Protein AF-A0A968WK66-F1 (afdb_monomer_lite)

Foldseek 3Di:
DDDDPPDPDPPDPPPPPPPWKKWKKKKFAPPQFQFKFFCLPVNRPDTPGRHRIFIWIDTPQFTDGPSDDPGDRPVVVLVRMATVVRHMDMDRPDID

pLDDT: mean 85.85, std 16.22, range [41.06, 98.19]

Sequence (96 aa):
MGENPGKPLPETVLFPNKSITGTLLKITPAYGGLFMVSERWKAGSEAITQNGLHYAIEARGRVFDNLSTFGLPRNKWIKDFDCPGSNFRIEEVEQF

Structure (mmCIF, N/CA/C/O backbone):
data_AF-A0A968WK66-F1
#
_entry.id   AF-A0A968WK66-F1
#
loop_
_atom_site.group_PDB
_atom_site.id
_atom_site.type_symbol
_atom_site.label_atom_id
_atom_site.label_alt_id
_atom_site.label_comp_id
_atom_site.label_asym_id
_atom_site.label_entity_id
_atom_site.label_seq_id
_atom_site.pdbx_PDB_ins_code
_atom_site.Cartn_x
_atom_site.Cartn_y
_atom_site.Cartn_z
_atom_site.occupancy
_atom_site.B_iso_or_equiv
_atom_site.auth_seq_id
_atom_site.auth_comp_id
_atom_site.auth_asym_id
_atom_site.auth_atom_id
_atom_site.pdbx_PDB_model_num
ATOM 1 N N . MET A 1 1 ? -49.175 35.855 15.204 1.00 41.06 1 MET A N 1
ATOM 2 C CA . MET A 1 1 ? -47.762 35.452 15.348 1.00 41.06 1 MET A CA 1
ATOM 3 C C . MET A 1 1 ? -47.738 34.290 16.318 1.00 41.06 1 MET A C 1
ATOM 5 O O . MET A 1 1 ? -48.015 34.508 17.485 1.00 41.06 1 MET A O 1
ATOM 9 N N . GLY A 1 2 ? -47.569 33.064 15.825 1.00 45.78 2 GLY A N 1
ATOM 10 C CA . GLY A 1 2 ? -47.385 31.890 16.677 1.00 45.78 2 GLY A CA 1
ATOM 11 C C . GLY A 1 2 ? -45.905 31.547 16.686 1.00 45.78 2 GLY A C 1
ATOM 12 O O . GLY A 1 2 ? -45.336 31.329 15.617 1.00 45.78 2 GLY A O 1
ATOM 13 N N . GLU A 1 3 ? -45.280 31.567 17.857 1.00 48.72 3 GLU A N 1
ATOM 14 C CA . GLU A 1 3 ? -43.932 31.039 18.026 1.00 48.72 3 GLU A CA 1
ATOM 15 C C . GLU A 1 3 ? -43.977 29.530 17.783 1.00 48.72 3 GLU A C 1
ATOM 17 O O . GLU A 1 3 ? -44.786 28.808 18.364 1.00 48.72 3 GLU A O 1
ATOM 22 N N . ASN A 1 4 ? -43.139 2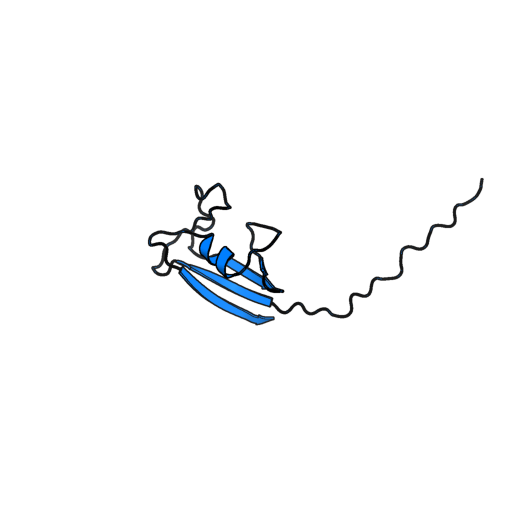9.065 16.864 1.00 57.44 4 ASN A N 1
ATOM 23 C CA . ASN A 1 4 ? -42.940 27.650 16.605 1.00 57.44 4 ASN A CA 1
ATOM 24 C C . ASN A 1 4 ? -41.998 27.152 17.715 1.00 57.44 4 ASN A C 1
ATOM 26 O O . ASN A 1 4 ? -40.845 27.595 17.727 1.00 57.44 4 ASN A O 1
ATOM 30 N N . PRO A 1 5 ? -42.436 26.316 18.676 1.00 56.75 5 PRO A N 1
ATOM 31 C CA . PRO A 1 5 ? -41.538 25.837 19.715 1.00 56.75 5 PRO A CA 1
ATOM 32 C C . PRO A 1 5 ? -40.479 24.984 19.023 1.00 56.75 5 PRO A C 1
ATOM 34 O O . PRO A 1 5 ? -40.794 23.958 18.417 1.00 56.75 5 PRO A O 1
ATOM 37 N N . GLY A 1 6 ? -39.237 25.474 19.029 1.00 57.22 6 GLY A N 1
ATOM 38 C CA . GLY A 1 6 ? -38.108 24.829 18.375 1.00 57.22 6 GLY A CA 1
ATOM 39 C C . GLY A 1 6 ? -38.094 23.348 18.722 1.00 57.22 6 GLY A C 1
ATOM 40 O O . GLY A 1 6 ? -37.987 22.979 19.891 1.00 57.22 6 GLY A O 1
ATOM 41 N N . LYS A 1 7 ? -38.263 22.505 17.700 1.00 60.84 7 LYS A N 1
ATOM 42 C CA . LYS A 1 7 ? -38.154 21.054 17.825 1.00 60.84 7 LYS A CA 1
ATOM 43 C C . LYS A 1 7 ? -36.838 20.764 18.557 1.00 60.84 7 LYS A C 1
ATOM 45 O O . LYS A 1 7 ? -35.805 21.236 18.073 1.00 60.84 7 LYS A O 1
ATOM 50 N N . PRO A 1 8 ? -36.847 20.058 19.701 1.00 58.00 8 PRO A N 1
ATOM 51 C CA . PRO A 1 8 ? -35.612 19.781 20.411 1.00 58.00 8 PRO A CA 1
ATOM 52 C C . PRO A 1 8 ? -34.666 19.060 19.453 1.00 58.00 8 PRO A C 1
ATOM 54 O O . PRO A 1 8 ? -35.067 18.136 18.735 1.00 58.00 8 PRO A O 1
ATOM 57 N N . LEU A 1 9 ? -33.426 19.548 19.387 1.00 57.47 9 LEU A N 1
ATOM 58 C CA . LEU A 1 9 ? -32.352 18.842 18.702 1.00 57.47 9 LEU A CA 1
ATOM 59 C C . LEU A 1 9 ? -32.297 17.434 19.306 1.00 57.47 9 LEU A C 1
ATOM 61 O O . LEU A 1 9 ? -32.400 17.324 20.531 1.00 57.47 9 LEU A O 1
ATOM 65 N N . PRO A 1 10 ? -32.215 16.372 18.485 1.00 58.19 10 PRO A N 1
ATOM 66 C CA . PRO A 1 10 ? -32.236 15.018 19.008 1.00 58.19 10 PRO A CA 1
ATOM 67 C C . PRO A 1 10 ? -31.141 14.880 20.063 1.00 58.19 10 PRO A C 1
ATOM 69 O O . PRO A 1 10 ? -29.993 15.267 19.832 1.00 58.19 10 PRO A O 1
ATOM 72 N N . GLU A 1 11 ? -31.564 14.392 21.228 1.00 57.44 11 GLU A N 1
ATOM 73 C CA . GLU A 1 11 ? -30.735 14.116 22.391 1.00 57.44 11 GLU A CA 1
ATOM 74 C C . GLU A 1 11 ? -29.441 13.433 21.953 1.00 57.44 11 GLU A C 1
ATOM 76 O O . GLU A 1 11 ? -29.458 12.566 21.076 1.00 57.44 11 GLU A O 1
ATOM 81 N N . THR A 1 12 ? -28.327 13.874 22.537 1.00 50.09 12 THR A N 1
ATOM 82 C CA . THR A 1 12 ? -26.975 13.343 22.364 1.00 50.09 12 THR A CA 1
ATOM 83 C C . THR A 1 12 ? -26.983 11.893 21.890 1.00 50.09 12 THR A C 1
ATOM 85 O O . THR A 1 12 ? -27.290 10.979 22.656 1.00 50.09 12 THR A O 1
ATOM 88 N N . VAL A 1 13 ? -26.613 11.673 20.625 1.00 55.44 13 VAL A N 1
ATOM 89 C CA . VAL A 1 13 ? -26.331 10.327 20.125 1.00 55.44 13 VAL A CA 1
ATOM 90 C C . VAL A 1 13 ? -25.056 9.869 20.820 1.00 55.44 13 VAL A C 1
ATOM 92 O O . VAL A 1 13 ? -23.942 10.131 20.368 1.00 55.44 13 VAL A O 1
ATOM 95 N N . LEU A 1 14 ? -25.216 9.218 21.968 1.00 46.00 14 LEU A N 1
ATOM 96 C CA . LEU A 1 14 ? -24.142 8.487 22.609 1.00 46.00 14 LEU A CA 1
ATOM 97 C C . LEU A 1 14 ? -23.816 7.315 21.685 1.00 46.00 14 LEU A C 1
ATOM 99 O O . LEU A 1 14 ? -24.583 6.361 21.583 1.00 46.00 14 LEU A O 1
ATOM 103 N N . PHE A 1 15 ? -22.692 7.394 20.975 1.00 51.81 15 PHE A N 1
ATOM 104 C CA . PHE A 1 15 ? -22.074 6.2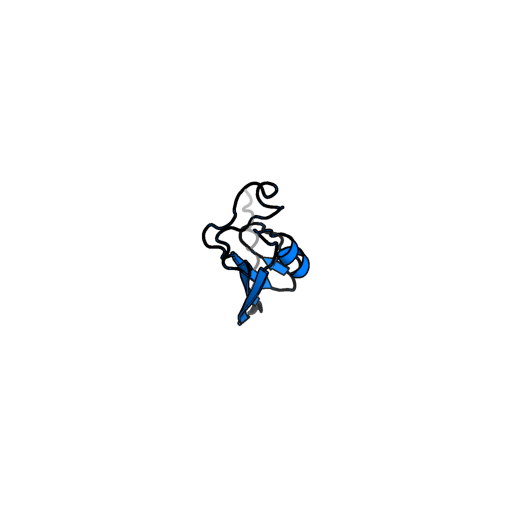12 20.392 1.00 51.81 15 PHE A CA 1
ATOM 105 C C . PHE A 1 15 ? -21.334 5.515 21.539 1.00 51.81 15 PHE A C 1
ATOM 107 O O . PHE A 1 15 ? -20.252 5.979 21.901 1.00 51.81 15 PHE A O 1
ATOM 114 N N . PRO A 1 16 ? -21.886 4.456 22.167 1.00 50.00 16 PRO A N 1
ATOM 115 C CA . PRO A 1 16 ? -21.159 3.748 23.211 1.00 50.00 16 PRO A CA 1
ATOM 116 C C . PRO A 1 16 ? -19.869 3.226 22.588 1.00 50.00 16 PRO A C 1
ATOM 118 O O . PRO A 1 16 ? -19.954 2.524 21.584 1.00 50.00 16 PRO A O 1
ATOM 121 N N . ASN A 1 17 ? -18.718 3.640 23.131 1.00 57.94 17 ASN A N 1
ATOM 122 C CA . ASN A 1 17 ? -17.356 3.192 22.821 1.00 57.94 17 ASN A CA 1
ATOM 123 C C . ASN A 1 17 ? -17.289 2.047 21.797 1.00 57.94 17 ASN A C 1
ATOM 125 O O . ASN A 1 17 ? -17.160 0.878 22.156 1.00 57.94 17 ASN A O 1
ATOM 129 N N . LYS A 1 18 ? -17.386 2.379 20.505 1.00 58.50 18 LYS A N 1
ATOM 130 C CA . LYS A 1 18 ? -17.099 1.431 19.430 1.00 58.50 18 LYS A CA 1
ATOM 131 C C . LYS A 1 18 ? -15.625 1.584 19.117 1.00 58.50 18 LYS A C 1
ATOM 133 O O . LYS A 1 18 ? -15.285 2.272 18.157 1.00 58.50 18 LYS A O 1
ATOM 138 N N . SER A 1 19 ? -14.763 0.995 19.944 1.00 72.31 19 SER A N 1
ATOM 139 C CA . SER A 1 19 ? -13.382 0.763 19.528 1.00 72.31 19 SER A CA 1
ATOM 140 C C . SER A 1 19 ? -13.437 0.045 18.177 1.00 72.31 19 SER A C 1
ATOM 142 O O . SER A 1 19 ? -14.098 -0.983 18.013 1.00 72.31 19 SER A O 1
ATOM 144 N N . ILE A 1 20 ? -12.874 0.679 17.154 1.00 81.00 20 ILE A N 1
ATOM 145 C CA . ILE A 1 20 ? -12.734 0.061 15.844 1.00 81.00 20 ILE A CA 1
ATOM 146 C C . ILE A 1 20 ? -11.436 -0.715 15.920 1.00 81.00 20 ILE A C 1
ATOM 148 O O . ILE A 1 20 ? -10.385 -0.090 15.972 1.00 81.00 20 ILE A O 1
ATOM 152 N N . THR A 1 21 ? -11.524 -2.045 15.911 1.00 89.69 21 THR A N 1
ATOM 153 C CA . THR A 1 21 ? -10.332 -2.864 15.711 1.00 89.69 21 THR A CA 1
ATOM 154 C C . THR A 1 21 ? -9.795 -2.611 14.310 1.00 89.69 21 THR A C 1
ATOM 156 O O . THR A 1 21 ? -10.543 -2.726 13.327 1.00 89.69 21 THR A O 1
ATOM 159 N N . GLY A 1 22 ? -8.523 -2.247 14.233 1.00 94.19 22 GLY A N 1
ATOM 160 C CA . GLY A 1 22 ? -7.828 -1.932 13.002 1.00 94.19 22 GLY A CA 1
ATOM 161 C C . GLY A 1 22 ? -6.444 -2.561 12.935 1.00 94.19 22 GLY A C 1
ATOM 162 O O . GLY A 1 22 ? -5.837 -2.907 13.946 1.00 94.19 22 GLY A O 1
ATOM 163 N N . THR A 1 23 ? -5.936 -2.709 11.718 1.00 97.31 23 THR A N 1
ATOM 164 C CA . THR A 1 23 ? -4.549 -3.104 11.460 1.00 97.31 23 THR A CA 1
ATOM 165 C C . THR A 1 23 ? -3.902 -2.072 10.551 1.00 97.31 23 THR A C 1
ATOM 167 O O . THR A 1 23 ? -4.406 -1.809 9.458 1.00 97.31 23 THR A O 1
ATOM 170 N N . LEU A 1 24 ? -2.785 -1.490 10.985 1.00 97.75 24 LEU A N 1
ATOM 171 C CA . LEU A 1 24 ? -1.927 -0.684 10.126 1.00 97.75 24 LEU A CA 1
ATOM 172 C C . LEU A 1 24 ? -1.155 -1.622 9.198 1.00 97.75 24 LEU A C 1
ATOM 174 O O . LEU A 1 24 ? -0.339 -2.429 9.640 1.00 97.75 24 LEU A O 1
ATOM 178 N N . LEU A 1 25 ? -1.416 -1.504 7.904 1.00 98.19 25 LEU A N 1
ATOM 179 C CA . LEU A 1 25 ? -0.732 -2.225 6.845 1.00 98.19 25 LEU A CA 1
ATOM 180 C C . LEU A 1 25 ? 0.315 -1.332 6.194 1.00 98.19 25 LEU A C 1
ATOM 182 O O . LEU A 1 25 ? 0.088 -0.142 5.967 1.00 98.19 25 LEU A O 1
ATOM 186 N N . LYS A 1 26 ? 1.434 -1.942 5.821 1.00 97.62 26 LYS A N 1
ATOM 187 C CA . LYS A 1 26 ? 2.481 -1.334 5.003 1.00 97.62 26 LYS A CA 1
ATOM 188 C C . LYS A 1 26 ? 2.759 -2.233 3.807 1.00 97.62 26 LYS A C 1
ATOM 190 O O . LYS A 1 26 ? 2.949 -3.435 3.972 1.00 97.62 26 LYS A O 1
ATOM 195 N N . ILE A 1 27 ? 2.800 -1.652 2.612 1.00 96.12 27 ILE A N 1
ATOM 196 C CA . ILE A 1 27 ? 3.199 -2.336 1.380 1.00 96.12 27 ILE A CA 1
ATOM 197 C C . ILE A 1 27 ? 4.450 -1.679 0.800 1.00 96.12 27 ILE A C 1
ATOM 199 O O . ILE A 1 27 ? 4.576 -0.453 0.796 1.00 96.12 27 ILE A O 1
ATOM 203 N N . THR A 1 28 ? 5.392 -2.509 0.351 1.00 95.88 28 THR A N 1
ATOM 204 C CA . THR A 1 28 ? 6.662 -2.071 -0.246 1.00 95.88 28 THR A CA 1
ATOM 205 C C . THR A 1 28 ? 7.085 -2.978 -1.402 1.00 95.88 28 THR A C 1
ATOM 207 O O . THR A 1 28 ? 6.811 -4.180 -1.347 1.00 95.88 28 THR A O 1
ATOM 210 N N . PRO A 1 29 ? 7.783 -2.472 -2.436 1.00 94.62 29 PRO A N 1
ATOM 211 C CA . PRO A 1 29 ? 8.409 -3.316 -3.450 1.00 94.62 29 PRO A CA 1
ATOM 212 C C . PRO A 1 29 ? 9.436 -4.276 -2.835 1.00 94.62 29 PRO A C 1
ATOM 214 O O . PRO A 1 29 ? 10.301 -3.874 -2.055 1.00 94.62 29 PRO A O 1
ATOM 217 N N . ALA A 1 30 ? 9.399 -5.552 -3.222 1.00 91.25 30 ALA A N 1
ATOM 218 C CA . ALA A 1 30 ? 10.205 -6.600 -2.590 1.00 91.25 30 ALA A CA 1
ATOM 219 C C . ALA A 1 30 ? 11.725 -6.474 -2.816 1.00 91.25 30 ALA A C 1
ATOM 221 O O . ALA A 1 30 ? 12.500 -7.049 -2.045 1.00 91.25 30 ALA A O 1
ATOM 222 N N . TYR A 1 31 ? 12.142 -5.730 -3.846 1.00 86.50 31 TYR A N 1
ATOM 223 C CA . TYR A 1 31 ? 13.536 -5.602 -4.292 1.00 86.50 31 TYR A CA 1
ATOM 224 C C . TYR A 1 31 ? 14.101 -4.177 -4.153 1.00 86.50 31 TYR A C 1
ATOM 226 O O . TYR A 1 31 ? 15.034 -3.815 -4.861 1.00 86.50 31 TYR A O 1
ATOM 234 N N . GLY A 1 32 ? 13.545 -3.355 -3.253 1.00 77.50 32 GLY A N 1
ATOM 235 C CA . GLY A 1 32 ? 14.067 -2.005 -2.988 1.00 77.50 32 GLY A CA 1
ATOM 236 C C . GLY A 1 32 ? 13.698 -0.961 -4.050 1.00 77.50 32 GLY A C 1
ATOM 237 O O . GLY A 1 32 ? 14.428 0.007 -4.247 1.00 77.50 32 GLY A O 1
ATOM 238 N N . GLY A 1 33 ? 12.574 -1.159 -4.744 1.00 78.88 33 GLY A N 1
ATOM 239 C CA . GLY A 1 33 ? 12.027 -0.182 -5.685 1.00 78.88 33 GLY A CA 1
ATOM 240 C C . GLY A 1 33 ? 11.562 1.098 -4.984 1.00 78.88 33 GLY A C 1
ATOM 241 O O . GLY A 1 33 ? 10.957 1.042 -3.916 1.00 78.88 33 GLY A O 1
ATOM 242 N N . LEU A 1 34 ? 11.834 2.251 -5.602 1.00 82.50 34 LEU A N 1
ATOM 243 C CA . LEU A 1 34 ? 11.509 3.571 -5.046 1.00 82.50 34 LEU A CA 1
ATOM 244 C C . LEU A 1 34 ? 10.114 4.073 -5.430 1.00 82.50 34 LEU A C 1
ATOM 246 O O . LEU A 1 34 ? 9.616 5.004 -4.811 1.00 82.50 34 LEU A O 1
ATOM 250 N N . PHE A 1 35 ? 9.456 3.477 -6.423 1.00 88.56 35 PHE A N 1
ATOM 251 C CA . PHE A 1 35 ? 8.133 3.923 -6.848 1.00 88.56 35 PHE A CA 1
ATOM 252 C C . PHE A 1 35 ? 7.137 2.773 -6.928 1.00 88.56 35 PHE A C 1
ATOM 254 O O . PHE A 1 35 ? 7.494 1.628 -7.210 1.00 88.56 35 PHE A O 1
ATOM 261 N N . MET A 1 36 ? 5.878 3.118 -6.683 1.00 94.19 36 MET A N 1
ATOM 262 C CA . M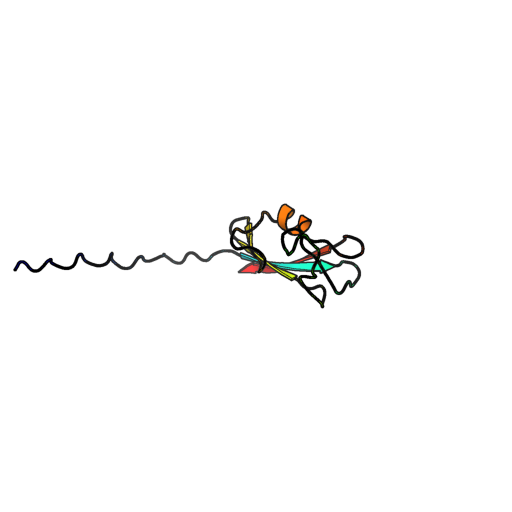ET A 1 36 ? 4.716 2.279 -6.948 1.00 94.19 36 MET A CA 1
ATOM 263 C C . MET A 1 36 ? 3.705 3.116 -7.716 1.00 94.19 36 MET A C 1
ATOM 265 O O . MET A 1 36 ? 3.626 4.330 -7.514 1.00 94.19 36 MET A O 1
ATOM 269 N N . VAL A 1 37 ? 2.935 2.468 -8.575 1.00 95.44 37 VAL A N 1
ATOM 270 C CA . VAL A 1 37 ? 1.767 3.045 -9.243 1.00 95.44 37 VAL A CA 1
ATOM 271 C C . VAL A 1 37 ? 0.520 2.297 -8.789 1.00 95.44 37 VAL A C 1
ATOM 273 O O . VAL A 1 37 ? 0.620 1.221 -8.200 1.00 95.44 37 VAL A O 1
ATOM 276 N N . SER A 1 38 ? -0.650 2.873 -9.036 1.00 95.75 38 SER A N 1
ATOM 277 C CA . SER A 1 38 ? -1.939 2.259 -8.726 1.00 95.75 38 SER A CA 1
ATOM 278 C C . SER A 1 38 ? -2.882 2.450 -9.904 1.00 95.75 38 SER A C 1
ATOM 280 O O . SER A 1 38 ? -2.970 3.554 -10.438 1.00 95.75 38 SER A O 1
ATOM 282 N N . GLU A 1 39 ? -3.614 1.408 -10.293 1.00 93.31 39 GLU A N 1
ATOM 283 C CA . GLU A 1 39 ? -4.558 1.482 -11.419 1.00 93.31 39 GLU A CA 1
ATOM 284 C C . GLU A 1 39 ? -5.642 2.547 -11.176 1.00 93.31 39 GLU A C 1
ATOM 286 O O . GLU A 1 39 ? -6.008 3.313 -12.065 1.00 93.31 39 GLU A O 1
ATOM 291 N N . ARG A 1 40 ? -6.124 2.685 -9.936 1.00 94.38 40 ARG A N 1
ATOM 292 C CA . ARG A 1 40 ? -7.101 3.734 -9.586 1.00 94.38 40 ARG A CA 1
ATOM 293 C C . ARG A 1 40 ? -6.500 5.134 -9.447 1.00 94.38 40 ARG A C 1
ATOM 295 O O . ARG A 1 40 ? -7.259 6.100 -9.362 1.00 94.38 40 ARG A O 1
ATOM 302 N N . TRP A 1 41 ? -5.175 5.275 -9.423 1.00 94.88 41 TRP A N 1
ATOM 303 C CA . TRP A 1 41 ? -4.508 6.574 -9.429 1.00 94.88 41 TRP A CA 1
ATOM 304 C C . TRP A 1 41 ? -3.997 6.900 -10.827 1.00 94.88 41 TRP A C 1
ATOM 306 O O . TRP A 1 41 ? -2.999 6.350 -11.283 1.00 94.88 41 TRP A O 1
ATOM 316 N N . LYS A 1 42 ? -4.679 7.824 -11.514 1.00 94.62 42 LYS A N 1
ATOM 317 C CA . LYS A 1 42 ? -4.271 8.291 -12.852 1.00 94.62 42 LYS A CA 1
ATOM 318 C C . LYS A 1 42 ? -4.058 7.138 -13.853 1.00 94.62 42 LYS A C 1
ATOM 320 O O . LYS A 1 42 ? -3.194 7.238 -14.713 1.00 94.62 42 LYS A O 1
ATOM 325 N N . ALA A 1 43 ? -4.824 6.047 -13.741 1.00 93.44 43 ALA A N 1
ATOM 326 C CA . ALA A 1 43 ? -4.666 4.855 -14.585 1.00 93.44 43 ALA A CA 1
ATOM 327 C C . ALA A 1 43 ? -3.226 4.294 -14.582 1.00 93.44 43 ALA A C 1
ATOM 329 O O . ALA A 1 43 ? -2.699 3.904 -15.621 1.00 93.44 43 ALA A O 1
ATOM 330 N N . GLY A 1 44 ? -2.544 4.349 -13.432 1.00 93.75 44 GLY A N 1
ATOM 331 C CA . GLY A 1 44 ? -1.175 3.858 -13.278 1.00 93.75 44 GLY A CA 1
ATOM 332 C C . GLY A 1 44 ? -0.090 4.715 -13.940 1.00 93.75 44 GLY A C 1
ATOM 333 O O . GLY A 1 44 ? 1.074 4.321 -13.929 1.00 93.75 44 GLY A O 1
ATOM 334 N N . SER A 1 45 ? -0.422 5.886 -14.501 1.00 94.00 45 SER A N 1
ATOM 335 C CA . SER A 1 45 ? 0.558 6.721 -15.214 1.00 94.00 45 SER A CA 1
ATOM 336 C C . SER A 1 45 ? 1.458 7.549 -14.294 1.00 94.00 45 SER A C 1
ATOM 338 O O . SER A 1 45 ? 2.462 8.096 -14.743 1.00 94.00 45 SER A O 1
ATOM 340 N N . GLU A 1 46 ? 1.088 7.691 -13.021 1.00 94.75 46 GLU A N 1
ATOM 341 C CA . GLU A 1 46 ? 1.811 8.491 -12.034 1.00 94.75 46 GLU A CA 1
ATOM 342 C C . GLU A 1 46 ? 2.149 7.656 -10.799 1.00 94.75 46 GLU A C 1
ATOM 344 O O . GLU A 1 46 ? 1.347 6.847 -10.324 1.00 94.75 46 GLU A O 1
ATOM 349 N N . ALA A 1 47 ? 3.342 7.885 -10.251 1.00 94.44 47 ALA A N 1
ATOM 350 C CA . ALA A 1 47 ? 3.769 7.242 -9.021 1.00 94.44 47 ALA A CA 1
ATOM 351 C C . ALA A 1 47 ? 2.987 7.786 -7.815 1.00 94.44 47 ALA A C 1
ATOM 353 O O . ALA A 1 47 ? 2.883 8.997 -7.630 1.00 94.44 47 ALA A O 1
ATOM 354 N N . ILE A 1 48 ? 2.504 6.888 -6.955 1.00 94.94 48 ILE A N 1
ATOM 355 C CA . ILE A 1 48 ? 1.849 7.238 -5.681 1.00 94.94 48 ILE A CA 1
ATOM 356 C C . ILE A 1 48 ? 2.860 7.450 -4.546 1.00 94.94 48 ILE A C 1
ATOM 358 O O . ILE A 1 48 ? 2.524 7.987 -3.494 1.00 94.94 48 ILE A O 1
ATOM 362 N N . THR A 1 49 ? 4.105 7.017 -4.750 1.00 92.94 49 THR A N 1
ATOM 363 C CA . THR A 1 49 ? 5.210 7.154 -3.799 1.00 92.94 49 THR A CA 1
ATOM 364 C C . THR A 1 49 ? 6.543 7.278 -4.533 1.00 92.94 49 THR A C 1
ATOM 366 O O . THR A 1 49 ? 6.711 6.723 -5.619 1.00 92.94 49 THR A O 1
ATOM 369 N N . GLN A 1 50 ? 7.488 7.999 -3.928 1.00 86.62 50 GLN A N 1
ATOM 370 C CA . GLN A 1 50 ? 8.870 8.153 -4.405 1.00 86.62 50 GLN A CA 1
ATOM 371 C C . GLN A 1 50 ? 9.902 7.461 -3.499 1.00 86.62 50 GLN A C 1
ATOM 373 O O . GLN A 1 50 ? 11.093 7.475 -3.800 1.00 86.62 50 GLN A O 1
ATOM 378 N N . ASN A 1 51 ? 9.461 6.853 -2.393 1.00 90.75 51 ASN A N 1
ATOM 379 C CA . ASN A 1 51 ? 10.315 6.082 -1.484 1.00 90.75 51 ASN A CA 1
ATOM 380 C C . ASN A 1 51 ? 9.901 4.603 -1.373 1.00 90.75 51 ASN A C 1
ATOM 382 O O . ASN A 1 51 ? 10.421 3.884 -0.524 1.00 90.75 51 ASN A O 1
ATOM 386 N N . GLY A 1 52 ? 8.951 4.157 -2.200 1.00 91.25 52 GLY A N 1
ATOM 387 C CA . GLY A 1 52 ? 8.464 2.780 -2.226 1.00 91.25 52 GLY A CA 1
ATOM 388 C C . GLY A 1 52 ? 7.619 2.383 -1.015 1.00 91.25 52 GLY A C 1
ATOM 389 O O . GLY A 1 52 ? 7.307 1.206 -0.869 1.00 91.25 52 GLY A O 1
ATOM 390 N N . LEU A 1 53 ? 7.243 3.321 -0.141 1.00 94.75 53 LEU A N 1
ATOM 391 C CA . LEU A 1 53 ? 6.401 3.045 1.022 1.00 94.75 53 LEU A CA 1
ATOM 392 C C . LEU A 1 53 ? 4.970 3.512 0.767 1.00 94.75 53 LEU A C 1
ATOM 394 O O . LEU A 1 53 ? 4.755 4.648 0.341 1.00 94.75 53 LEU A O 1
ATOM 398 N N . HIS A 1 54 ? 4.003 2.651 1.082 1.00 96.25 54 HIS A N 1
ATOM 399 C CA . HIS A 1 54 ? 2.585 3.001 1.112 1.00 96.25 54 HIS A CA 1
ATOM 400 C C . HIS A 1 54 ? 1.891 2.318 2.288 1.00 96.25 54 HIS A C 1
ATOM 402 O O . HIS A 1 54 ? 2.215 1.179 2.633 1.00 96.25 54 HIS A O 1
ATOM 408 N N . TYR A 1 55 ? 0.955 3.027 2.913 1.00 97.06 55 TYR A N 1
ATOM 409 C CA . TYR A 1 55 ? 0.278 2.587 4.129 1.00 97.06 55 TYR A CA 1
ATOM 410 C C . TYR A 1 55 ? -1.229 2.554 3.939 1.00 97.06 55 TYR A C 1
ATOM 412 O O . TYR A 1 55 ? -1.796 3.326 3.164 1.00 97.06 55 TYR A O 1
ATOM 420 N N . ALA A 1 56 ? -1.872 1.684 4.704 1.00 97.31 56 ALA A N 1
ATOM 421 C CA . ALA A 1 56 ? -3.315 1.604 4.769 1.00 97.31 56 ALA A CA 1
ATOM 422 C C . ALA A 1 56 ? -3.782 1.148 6.150 1.00 97.31 56 ALA A C 1
ATOM 424 O O . ALA A 1 56 ? -3.035 0.523 6.895 1.00 97.31 56 ALA A O 1
ATOM 425 N N . ILE A 1 57 ? -5.040 1.424 6.470 1.00 97.44 57 ILE A N 1
ATOM 426 C CA . ILE A 1 57 ? -5.717 0.865 7.638 1.00 97.44 57 ILE A CA 1
ATOM 427 C C . ILE A 1 57 ? -6.694 -0.193 7.161 1.00 97.44 57 ILE A C 1
ATOM 429 O O . ILE A 1 57 ? -7.582 0.103 6.364 1.00 97.44 57 ILE A O 1
ATOM 433 N N . GLU A 1 58 ? -6.579 -1.412 7.669 1.00 97.44 58 GLU A N 1
ATOM 434 C CA . GLU A 1 58 ? -7.652 -2.385 7.549 1.00 97.44 58 GLU A CA 1
ATOM 435 C C . GLU A 1 58 ? -8.585 -2.306 8.745 1.00 97.44 58 GLU A C 1
ATOM 437 O O . GLU A 1 58 ? -8.159 -2.487 9.879 1.00 97.44 58 GLU A O 1
ATOM 442 N N . ALA A 1 59 ? -9.869 -2.077 8.492 1.00 95.06 59 ALA A N 1
ATOM 443 C CA . ALA A 1 59 ? -10.907 -2.109 9.506 1.00 95.06 59 ALA A CA 1
ATOM 444 C C . ALA A 1 59 ? -12.189 -2.689 8.908 1.00 95.06 59 ALA A C 1
ATOM 446 O O . ALA A 1 59 ? -12.573 -2.372 7.780 1.00 95.06 59 ALA A O 1
ATOM 447 N N . ARG A 1 60 ? -12.885 -3.540 9.674 1.00 93.12 60 ARG A N 1
ATOM 448 C CA . ARG A 1 60 ? -14.165 -4.153 9.262 1.00 93.12 60 ARG A CA 1
ATOM 449 C C . ARG A 1 60 ? -14.092 -4.848 7.884 1.00 93.12 60 ARG A C 1
ATOM 451 O O . ARG A 1 60 ? -15.022 -4.748 7.086 1.00 93.12 60 ARG A O 1
ATOM 458 N N . GLY A 1 61 ? -12.975 -5.528 7.605 1.00 94.06 61 GLY A N 1
ATOM 459 C CA . GLY A 1 61 ? -12.746 -6.281 6.363 1.00 94.06 61 GLY A CA 1
ATOM 460 C C . GLY A 1 61 ? -12.484 -5.424 5.118 1.00 94.06 61 GLY A C 1
ATOM 461 O O . GLY A 1 61 ? -12.583 -5.925 3.996 1.00 94.06 61 GLY A O 1
ATOM 462 N N . ARG A 1 62 ? -12.189 -4.130 5.292 1.00 97.06 62 ARG A N 1
ATOM 463 C CA . ARG A 1 62 ? -11.825 -3.208 4.212 1.00 97.06 62 ARG A CA 1
ATOM 464 C C . ARG A 1 62 ? -10.529 -2.488 4.536 1.00 97.06 62 ARG A C 1
ATOM 466 O O . ARG A 1 62 ? -10.320 -2.075 5.669 1.00 97.06 62 ARG A O 1
ATOM 473 N N . VAL A 1 63 ? -9.705 -2.308 3.515 1.00 97.75 63 VAL A N 1
ATOM 474 C CA . VAL A 1 63 ? -8.436 -1.591 3.545 1.00 97.75 63 VAL A CA 1
ATOM 475 C C . VAL A 1 63 ? -8.639 -0.196 2.972 1.00 97.75 63 VAL A C 1
ATOM 477 O O . VAL A 1 63 ? -9.095 -0.046 1.836 1.00 97.75 63 VAL A O 1
ATOM 480 N N . PHE A 1 64 ? -8.318 0.813 3.770 1.00 97.00 64 PHE A N 1
ATOM 481 C CA . PHE A 1 64 ? -8.463 2.228 3.464 1.00 97.00 64 PHE A CA 1
ATOM 482 C C . PHE A 1 64 ? -7.089 2.874 3.371 1.00 97.00 64 PHE A C 1
ATOM 484 O O . PHE A 1 64 ? -6.270 2.739 4.277 1.00 97.00 64 PHE A O 1
ATOM 491 N N . ASP A 1 65 ? -6.858 3.613 2.297 1.00 96.06 65 ASP A N 1
ATOM 492 C CA . ASP A 1 65 ? -5.667 4.428 2.109 1.00 96.06 65 ASP A CA 1
ATOM 493 C C . ASP A 1 65 ? -6.037 5.780 1.497 1.00 96.06 65 ASP A C 1
ATOM 495 O O . ASP A 1 65 ? -7.211 6.120 1.346 1.00 96.06 65 ASP A O 1
ATOM 499 N N . ASN A 1 66 ? -5.031 6.574 1.147 1.00 94.56 66 ASN A N 1
ATOM 500 C CA . ASN A 1 66 ? -5.232 7.925 0.637 1.00 94.56 66 ASN A CA 1
ATOM 501 C C . ASN A 1 66 ? -5.738 7.999 -0.817 1.00 94.56 66 ASN A C 1
ATOM 503 O O . ASN A 1 66 ? -5.961 9.108 -1.299 1.00 94.56 66 ASN A O 1
ATOM 507 N N . LEU A 1 67 ? -5.943 6.877 -1.520 1.00 94.44 67 LEU A N 1
ATOM 508 C CA . LEU A 1 67 ? -6.382 6.903 -2.921 1.00 94.44 67 LEU A CA 1
ATOM 509 C C . LEU A 1 67 ? -7.898 6.658 -3.078 1.00 94.44 67 LEU A C 1
ATOM 511 O O . LEU A 1 67 ? -8.424 6.783 -4.181 1.00 94.44 67 LEU A O 1
ATOM 515 N N . SER A 1 68 ? -8.634 6.270 -2.022 1.00 86.31 68 SER A N 1
ATOM 516 C CA . SER A 1 68 ? -10.102 6.106 -2.079 1.00 86.31 68 SER A CA 1
ATOM 517 C C . SER A 1 68 ? -10.779 6.143 -0.707 1.00 86.31 68 SER A C 1
ATOM 519 O O . SER A 1 68 ? -10.257 5.627 0.274 1.00 86.31 68 SER A O 1
ATOM 521 N N . THR A 1 69 ? -12.012 6.655 -0.664 1.00 86.56 69 THR A N 1
ATOM 522 C CA . THR A 1 69 ? -12.853 6.721 0.543 1.00 86.56 69 THR A CA 1
ATOM 523 C C . THR A 1 69 ? -13.670 5.452 0.819 1.00 86.56 69 THR A C 1
ATOM 525 O O . THR A 1 69 ? -14.153 5.276 1.934 1.00 86.56 69 THR A O 1
ATOM 528 N N . PHE A 1 70 ? -13.845 4.555 -0.159 1.00 90.19 70 PHE A N 1
ATOM 529 C CA . PHE A 1 70 ? -14.754 3.401 -0.029 1.00 90.19 70 PHE A CA 1
A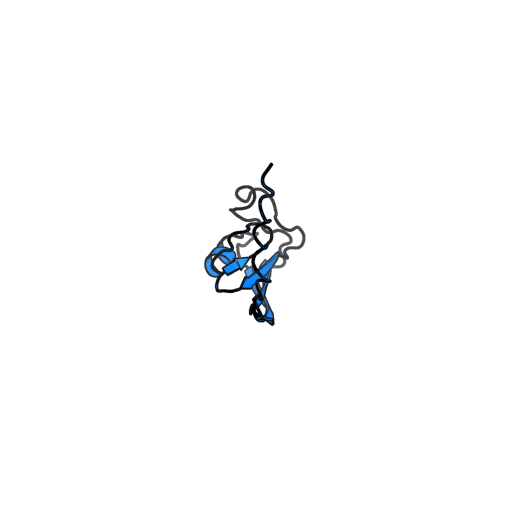TOM 530 C C . PHE A 1 70 ? -14.099 2.143 0.566 1.00 90.19 70 PHE A C 1
ATOM 532 O O . PHE A 1 70 ? -14.803 1.231 1.013 1.00 90.19 70 PHE A O 1
ATOM 539 N N . GLY A 1 71 ? -12.764 2.098 0.580 1.00 95.19 71 GLY A N 1
ATOM 540 C CA . GLY A 1 71 ? -11.968 0.950 1.006 1.00 95.19 71 GLY A CA 1
ATOM 541 C C . GLY A 1 71 ? -12.114 -0.276 0.094 1.00 95.19 71 GLY A C 1
ATOM 542 O O . GLY A 1 71 ? -13.181 -0.561 -0.459 1.00 95.19 71 GLY A O 1
ATOM 543 N N . LEU A 1 72 ? -11.036 -1.041 -0.050 1.00 97.50 72 LEU A N 1
ATOM 544 C CA . LEU A 1 72 ? -10.992 -2.254 -0.870 1.00 97.50 72 LEU A CA 1
ATOM 545 C C . LEU A 1 72 ? -10.854 -3.502 0.010 1.00 97.50 72 LEU A C 1
ATOM 547 O O . LEU A 1 72 ? -10.228 -3.438 1.063 1.00 97.50 72 LEU A O 1
ATOM 551 N N . PRO A 1 73 ? -11.370 -4.671 -0.404 1.00 97.69 73 PRO A N 1
ATOM 552 C CA . PRO A 1 73 ? -10.943 -5.936 0.190 1.00 97.69 73 PRO A CA 1
ATOM 553 C C . PRO A 1 73 ? -9.411 -6.075 0.125 1.00 97.69 73 PRO A C 1
ATOM 555 O O . PRO A 1 73 ? -8.822 -5.707 -0.894 1.00 97.69 73 PRO A O 1
ATOM 558 N N . ARG A 1 74 ? -8.759 -6.637 1.156 1.00 96.88 74 ARG A N 1
ATOM 559 C CA . ARG A 1 74 ? -7.281 -6.720 1.241 1.00 96.88 74 ARG A CA 1
ATOM 560 C C . ARG A 1 74 ? -6.640 -7.297 -0.027 1.00 96.88 74 ARG A C 1
ATOM 562 O O . ARG A 1 74 ? -5.683 -6.742 -0.551 1.00 96.88 74 ARG A O 1
ATOM 569 N N . ASN A 1 75 ? -7.207 -8.365 -0.585 1.00 96.69 75 ASN A N 1
ATOM 570 C CA . ASN A 1 75 ? -6.706 -8.981 -1.820 1.00 96.69 75 ASN A CA 1
ATOM 571 C C . ASN A 1 75 ? -6.835 -8.086 -3.067 1.00 96.69 75 ASN A C 1
ATOM 573 O O . ASN A 1 75 ? -6.042 -8.220 -3.994 1.00 96.69 75 ASN A O 1
ATOM 577 N N . LYS A 1 76 ? -7.843 -7.211 -3.122 1.00 97.25 76 LYS A N 1
ATOM 578 C CA . LYS A 1 76 ? -8.030 -6.238 -4.202 1.00 97.25 76 LYS A CA 1
ATOM 579 C C . LYS A 1 76 ? -7.107 -5.047 -4.020 1.00 97.25 76 LYS A C 1
ATOM 581 O O . LYS A 1 76 ? -6.537 -4.609 -5.004 1.00 97.25 76 LYS A O 1
ATOM 586 N N . TRP A 1 77 ? -6.915 -4.599 -2.782 1.00 96.81 77 TRP A N 1
ATOM 587 C CA . TRP A 1 77 ? -5.942 -3.567 -2.444 1.00 96.81 77 TRP A CA 1
ATOM 588 C C . TRP A 1 77 ? -4.518 -3.983 -2.832 1.00 96.81 77 TRP A C 1
ATOM 590 O O . TRP A 1 77 ? -3.846 -3.245 -3.529 1.00 96.81 77 TRP A O 1
ATOM 600 N N . ILE A 1 78 ? -4.083 -5.204 -2.500 1.00 95.31 78 ILE A N 1
ATOM 601 C CA . ILE A 1 78 ? -2.744 -5.697 -2.885 1.00 95.31 78 ILE A CA 1
ATOM 602 C C . ILE A 1 78 ? -2.563 -5.736 -4.412 1.00 95.31 78 ILE A C 1
ATOM 604 O O . ILE A 1 78 ? -1.493 -5.411 -4.910 1.00 95.31 78 ILE A O 1
ATOM 608 N N . LYS A 1 79 ? -3.603 -6.129 -5.158 1.00 95.69 79 LYS A N 1
ATOM 609 C CA . LYS A 1 79 ? -3.573 -6.229 -6.630 1.00 95.69 79 LYS A CA 1
ATOM 610 C C . LYS A 1 79 ? -3.710 -4.888 -7.353 1.00 95.69 79 LYS A C 1
ATOM 612 O O . LYS A 1 79 ? -3.624 -4.868 -8.573 1.00 95.69 79 LYS A O 1
ATOM 617 N N . ASP A 1 80 ? -4.001 -3.816 -6.626 1.00 96.00 80 ASP A N 1
ATOM 618 C CA . ASP A 1 80 ? -4.193 -2.482 -7.192 1.00 96.00 80 ASP A CA 1
ATOM 619 C C . ASP A 1 80 ? -2.865 -1.806 -7.554 1.00 96.00 80 ASP A C 1
ATOM 621 O O . ASP A 1 80 ? -2.851 -0.887 -8.369 1.00 96.00 80 ASP A O 1
ATOM 625 N N . PHE A 1 81 ? -1.764 -2.259 -6.950 1.00 95.44 81 PHE A N 1
ATOM 626 C CA . PHE A 1 81 ? -0.449 -1.655 -7.110 1.00 95.44 81 PHE A CA 1
ATOM 627 C C . PHE A 1 81 ? 0.421 -2.405 -8.111 1.00 95.44 81 PHE A C 1
ATOM 629 O O . PHE A 1 81 ? 0.377 -3.633 -8.195 1.00 95.44 81 PHE A O 1
ATOM 636 N N . ASP A 1 82 ? 1.283 -1.654 -8.794 1.00 94.75 82 ASP A N 1
ATOM 637 C CA . ASP A 1 82 ? 2.372 -2.205 -9.598 1.00 94.75 82 ASP A CA 1
ATOM 638 C C . ASP A 1 82 ? 3.693 -1.464 -9.335 1.00 94.75 82 ASP A C 1
ATOM 640 O O . ASP A 1 82 ? 3.728 -0.313 -8.884 1.00 94.75 82 ASP A O 1
ATOM 644 N N . CYS A 1 83 ? 4.799 -2.162 -9.561 1.00 93.00 83 CYS A N 1
ATOM 645 C CA . CYS A 1 83 ? 6.159 -1.658 -9.424 1.00 93.00 83 CYS A CA 1
ATOM 646 C C . CYS A 1 83 ? 7.093 -2.453 -10.350 1.00 93.00 83 CYS A C 1
ATOM 648 O O . CYS A 1 83 ? 6.730 -3.540 -10.804 1.00 93.00 83 CYS A O 1
ATOM 650 N N . PRO A 1 84 ? 8.337 -2.004 -10.592 1.00 88.00 84 PRO A N 1
ATOM 651 C CA . PRO A 1 84 ? 9.317 -2.830 -11.288 1.00 88.00 84 PRO A CA 1
ATOM 652 C C . PRO A 1 84 ? 9.458 -4.209 -10.629 1.00 88.00 84 PRO A C 1
ATOM 654 O O . PRO A 1 84 ? 9.747 -4.317 -9.436 1.00 88.00 84 PRO A O 1
ATOM 657 N N . GLY A 1 85 ? 9.222 -5.263 -11.410 1.00 87.31 85 GLY A N 1
ATOM 658 C CA . GLY A 1 85 ? 9.257 -6.650 -10.946 1.00 87.31 85 GLY A CA 1
ATOM 659 C C . GLY A 1 85 ? 7.977 -7.155 -10.272 1.00 87.31 85 GLY A C 1
ATOM 660 O O . GLY A 1 85 ? 7.987 -8.304 -9.840 1.00 87.31 85 GLY A O 1
ATOM 661 N N . SER A 1 86 ? 6.919 -6.336 -10.176 1.00 91.12 86 SER A N 1
ATOM 662 C CA . SER A 1 86 ? 5.546 -6.685 -9.750 1.00 91.12 86 SER A CA 1
ATOM 663 C C . SER A 1 86 ? 5.460 -7.576 -8.503 1.00 91.12 86 SER A C 1
ATOM 665 O O . SER A 1 86 ? 4.630 -8.478 -8.406 1.00 91.12 86 SER A O 1
ATOM 667 N N . ASN A 1 87 ? 6.356 -7.342 -7.545 1.00 92.44 87 ASN A N 1
ATOM 668 C CA . ASN A 1 87 ? 6.488 -8.133 -6.329 1.00 92.44 87 ASN A CA 1
ATOM 669 C C . ASN A 1 87 ? 6.515 -7.214 -5.113 1.00 92.44 87 ASN A C 1
ATOM 671 O O . ASN A 1 87 ? 7.316 -6.278 -5.046 1.00 92.44 87 ASN A O 1
ATOM 675 N N . PHE A 1 88 ? 5.693 -7.539 -4.119 1.00 94.62 88 PHE A N 1
ATOM 676 C CA . PHE A 1 88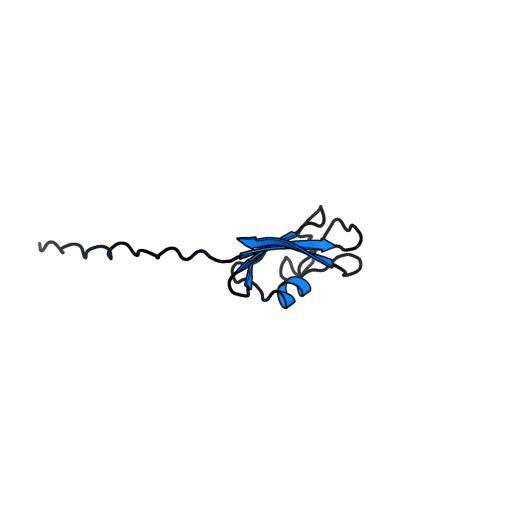 ? 5.485 -6.712 -2.937 1.00 94.62 88 PHE A CA 1
ATOM 677 C C . PHE A 1 88 ? 5.690 -7.500 -1.649 1.00 94.62 88 PHE A C 1
ATOM 679 O O . PHE A 1 88 ? 5.391 -8.691 -1.569 1.00 94.62 88 PHE A O 1
ATOM 686 N N . ARG A 1 89 ? 6.159 -6.805 -0.615 1.00 95.75 89 ARG A N 1
ATOM 687 C CA . ARG A 1 89 ? 6.106 -7.244 0.779 1.00 95.75 89 ARG A CA 1
ATOM 688 C C . ARG A 1 89 ? 4.985 -6.485 1.471 1.00 95.75 89 ARG A C 1
ATOM 690 O O . ARG A 1 89 ? 4.896 -5.266 1.329 1.00 95.75 89 ARG A O 1
ATOM 697 N N . ILE A 1 90 ? 4.149 -7.216 2.201 1.00 96.75 90 ILE A N 1
ATOM 698 C CA . ILE A 1 90 ? 3.058 -6.668 3.002 1.00 96.75 90 ILE A CA 1
ATOM 699 C C . ILE A 1 90 ? 3.374 -6.969 4.464 1.00 96.75 90 ILE A C 1
ATOM 701 O O . ILE A 1 90 ? 3.653 -8.116 4.809 1.00 96.75 90 ILE A O 1
ATOM 705 N N . GLU A 1 91 ? 3.331 -5.943 5.303 1.00 97.81 91 GLU A N 1
ATOM 706 C CA . GLU A 1 91 ? 3.613 -6.021 6.734 1.00 97.81 91 GLU A CA 1
ATOM 707 C C . GLU A 1 91 ? 2.389 -5.529 7.522 1.00 97.81 91 GLU A C 1
ATOM 709 O O . GLU A 1 91 ? 1.807 -4.495 7.184 1.00 97.81 91 GLU A O 1
ATOM 714 N N . GLU A 1 92 ? 2.009 -6.253 8.577 1.00 98.00 92 GLU A N 1
ATOM 715 C CA . GLU A 1 92 ? 1.099 -5.754 9.614 1.00 98.00 92 GLU A CA 1
ATOM 716 C C . GLU A 1 92 ? 1.952 -5.054 10.676 1.00 98.00 92 GLU A C 1
ATOM 718 O O . GLU A 1 92 ? 2.694 -5.703 11.409 1.00 98.00 92 GLU A O 1
ATOM 723 N N . VAL A 1 93 ? 1.912 -3.722 10.701 1.00 97.69 93 VAL A N 1
ATOM 724 C CA . VAL A 1 93 ? 2.798 -2.890 11.530 1.00 97.69 93 VAL A CA 1
ATOM 725 C C . VAL A 1 93 ? 2.282 -2.787 12.961 1.00 97.69 93 VAL A C 1
ATOM 727 O O . VAL A 1 93 ? 3.057 -2.872 13.909 1.00 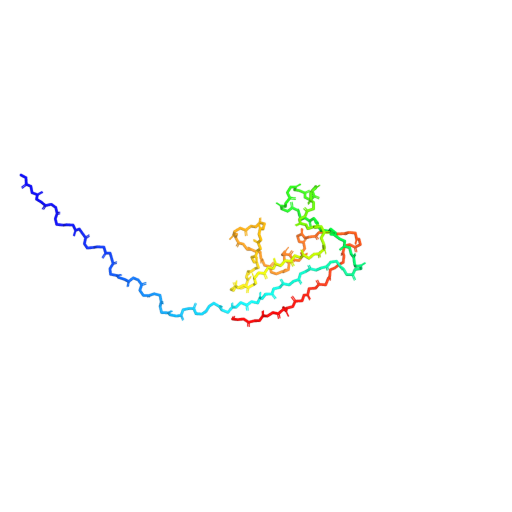97.69 93 VAL A O 1
ATOM 730 N N . GLU A 1 94 ? 0.975 -2.588 13.116 1.00 94.75 94 GLU A N 1
ATOM 731 C CA . GLU A 1 94 ? 0.332 -2.359 14.409 1.00 94.75 94 GLU A CA 1
ATOM 732 C C . GLU A 1 94 ? -1.132 -2.807 14.363 1.00 94.75 94 GLU A C 1
ATOM 734 O O . GLU A 1 94 ? -1.783 -2.713 13.319 1.00 94.75 94 GLU A O 1
ATOM 739 N N . GLN A 1 95 ? -1.652 -3.275 15.498 1.00 93.25 95 GLN A N 1
ATOM 740 C CA . GLN A 1 95 ? -3.071 -3.558 15.707 1.00 93.25 95 GLN A CA 1
ATOM 741 C C . GLN A 1 95 ? -3.587 -2.682 16.854 1.00 93.25 95 GLN A C 1
ATOM 743 O O . GLN A 1 95 ? -2.909 -2.565 17.875 1.00 93.25 95 GLN A O 1
ATOM 748 N N . PHE A 1 96 ? -4.766 -2.083 16.689 1.00 85.94 96 PHE A N 1
ATOM 749 C CA . PHE A 1 96 ? -5.390 -1.179 17.665 1.00 85.94 96 PHE A CA 1
ATOM 750 C C . PHE A 1 96 ? -6.904 -1.374 17.740 1.00 85.94 96 PHE A C 1
ATOM 752 O O . PHE A 1 96 ? -7.465 -1.961 16.786 1.00 85.94 96 PHE A O 1
#

Radius of gyration: 20.43 Å; chains: 1; bounding box: 62×44×38 Å

Secondary structure (DSSP, 8-state):
-----PPPPP-----------EEEEEEEETT--S-EEETTTGGGTSEEESSS-EEEEEETTEEEETTEEEEE-HHHHHTTEE-TTS-EEEEEEEE-